Protein AF-A0A090R2R6-F1 (afdb_monomer)

Sequence (74 aa):
MYVQHRLLEHGAEVWQWLQEGAHVYVCGDANRMAKDVHDALLTIAEQQGQQTREQAEQYLNELRKSKRYQKDVY

Radius of gyration: 11.48 Å; Cα contacts (8 Å, |Δi|>4): 79; chains: 1; bounding box: 29×24×26 Å

InterPro domains:
  IPR039261 Ferredoxin-NADP reductase (FNR), nucleotide-binding domain [G3DSA:3.40.50.80] (1-74)
  IPR039261 Ferredoxin-NADP reductase (FNR), nucleotide-binding domain [SSF52343] (1-74)

Solvent-accessible surface area (backbone atoms only — not comparable to full-atom values): 4079 Å² total; per-residue (Å²): 140,55,70,40,57,54,48,55,76,42,22,64,58,56,49,51,41,52,75,74,67,51,71,46,79,47,74,47,49,47,88,52,56,54,48,50,43,50,53,35,53,36,52,31,32,27,71,70,64,70,32,52,72,68,53,18,52,52,50,54,49,51,31,36,76,70,70,29,39,46,75,58,58,96

Foldseek 3Di:
DDPLVVCLVCLQVVVVCVVVQAAAEAEEAPPPNVVSNLVSQLVSCCPNVVDDSVRSVVSVVVCVVVNRYYYHHD

Secondary structure (DSSP, 8-state):
--HHHHHHHTHHHHHHHHHTT--EEEEE-TTTHHHHHHHHHHHHHHHHS---HHHHHHHHHHHHHTTSEEEEE-

Nearest PDB structures (foldseek):
  6efv-assembly1_A  TM=9.992E-01  e=2.098E-08  Escherichia coli
  5gxu-assembly2_B  TM=9.901E-01  e=1.650E-07  Arabidopsis thaliana
  7sv0-assembly1_A  TM=9.885E-01  e=1.450E-07  Sorghum bicolor
  4dql-assembly3_A  TM=9.931E-01  e=2.812E-06  Priestia megaterium
  4dql-assembly3_B-2  TM=9.855E-01  e=4.709E-06  Priestia megaterium

Organism: NCBI:txid754436

Structure (mmCIF, N/CA/C/O backbone):
data_AF-A0A090R2R6-F1
#
_entry.id   AF-A0A090R2R6-F1
#
loop_
_atom_site.group_PDB
_atom_site.id
_atom_site.type_symbol
_atom_site.label_atom_id
_atom_site.label_alt_id
_atom_site.label_comp_id
_atom_site.label_asym_id
_atom_site.label_entity_id
_atom_site.label_seq_id
_atom_site.pdbx_PDB_ins_code
_atom_site.Cartn_x
_atom_site.Cartn_y
_atom_site.Cartn_z
_atom_site.occupancy
_atom_site.B_iso_or_equiv
_atom_site.auth_seq_id
_atom_site.auth_comp_id
_atom_site.auth_asym_id
_atom_site.auth_atom_id
_atom_site.pdbx_PDB_model_num
ATOM 1 N N . MET A 1 1 ? 11.710 7.675 -14.033 1.00 77.19 1 MET A N 1
ATOM 2 C CA . MET A 1 1 ? 10.325 7.501 -13.544 1.00 77.19 1 MET A CA 1
ATOM 3 C C . MET A 1 1 ? 10.219 6.104 -12.948 1.00 77.19 1 MET A C 1
ATOM 5 O O . MET A 1 1 ? 10.625 5.175 -13.631 1.00 77.19 1 MET A O 1
ATOM 9 N N . TYR A 1 2 ? 9.771 5.963 -11.695 1.00 92.25 2 TYR A N 1
ATOM 10 C CA . TYR A 1 2 ? 9.687 4.682 -10.973 1.00 92.25 2 TYR A CA 1
ATOM 11 C C . TYR A 1 2 ? 8.229 4.358 -10.611 1.00 92.25 2 TYR A C 1
ATOM 13 O O . TYR A 1 2 ? 7.361 5.224 -10.739 1.00 92.25 2 TYR A O 1
ATOM 21 N N . VAL A 1 3 ? 7.960 3.130 -10.157 1.00 92.75 3 VAL A N 1
ATOM 22 C CA . VAL A 1 3 ? 6.599 2.645 -9.858 1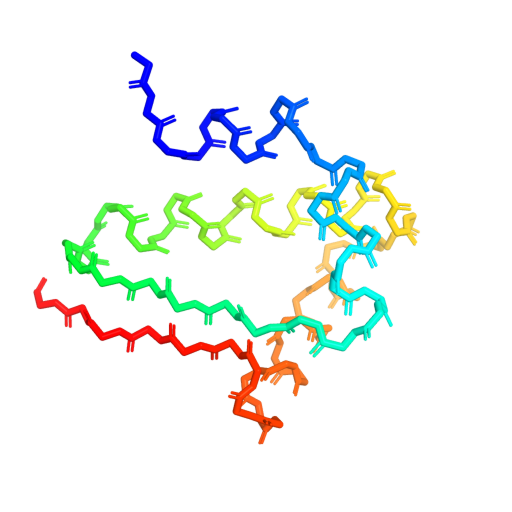.00 92.75 3 VAL A CA 1
ATOM 23 C C . VAL A 1 3 ? 5.896 3.474 -8.780 1.00 92.75 3 VAL A C 1
ATOM 25 O O . VAL A 1 3 ? 4.734 3.822 -8.950 1.00 92.75 3 VAL A O 1
ATOM 28 N N . GLN A 1 4 ? 6.609 3.895 -7.734 1.00 94.81 4 GLN A N 1
ATOM 29 C CA . GLN A 1 4 ? 6.078 4.759 -6.680 1.00 94.81 4 GLN A CA 1
ATOM 30 C C . GLN A 1 4 ? 5.620 6.124 -7.212 1.00 94.81 4 GLN A C 1
ATOM 32 O O . GLN A 1 4 ? 4.607 6.647 -6.764 1.00 94.81 4 GLN A O 1
ATOM 37 N N . HIS A 1 5 ? 6.305 6.678 -8.219 1.00 96.19 5 HIS A N 1
AT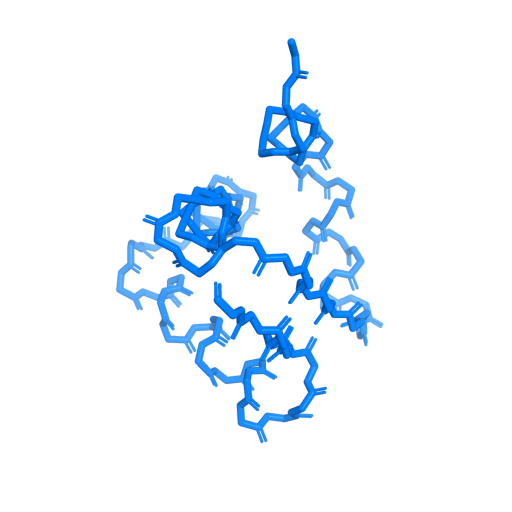OM 38 C CA . HIS A 1 5 ? 5.897 7.946 -8.830 1.00 96.19 5 HIS A CA 1
ATOM 39 C C . HIS A 1 5 ? 4.603 7.778 -9.631 1.00 96.19 5 HIS A C 1
ATOM 41 O O . HIS A 1 5 ? 3.707 8.604 -9.516 1.00 96.19 5 HIS A O 1
ATOM 47 N N . ARG A 1 6 ? 4.471 6.671 -10.376 1.00 96.19 6 ARG A N 1
ATOM 48 C CA . ARG A 1 6 ? 3.230 6.336 -11.093 1.00 96.19 6 ARG A CA 1
ATOM 49 C C . ARG A 1 6 ? 2.061 6.114 -10.135 1.00 96.19 6 ARG A C 1
ATOM 51 O O . ARG A 1 6 ? 0.967 6.588 -10.406 1.00 96.19 6 ARG A O 1
ATOM 58 N N . LEU A 1 7 ? 2.289 5.437 -9.009 1.00 96.88 7 LEU A N 1
ATOM 59 C CA . LEU A 1 7 ? 1.258 5.254 -7.984 1.00 96.88 7 LEU A CA 1
ATOM 60 C C . LEU A 1 7 ? 0.742 6.596 -7.460 1.00 96.88 7 LEU A C 1
ATOM 62 O O . LEU A 1 7 ? -0.466 6.775 -7.364 1.00 96.88 7 LEU A O 1
ATOM 66 N N . LEU A 1 8 ? 1.637 7.543 -7.166 1.00 97.69 8 LEU A N 1
ATOM 67 C CA . LEU A 1 8 ? 1.252 8.876 -6.697 1.00 97.69 8 LEU A CA 1
ATOM 68 C C . LEU A 1 8 ? 0.504 9.681 -7.771 1.00 97.69 8 LEU A C 1
ATOM 70 O O . LEU A 1 8 ? -0.509 10.302 -7.460 1.00 97.69 8 LEU A O 1
ATOM 74 N N . GLU A 1 9 ? 0.951 9.636 -9.031 1.00 97.94 9 GLU A N 1
ATOM 75 C CA . GLU A 1 9 ? 0.262 10.284 -10.163 1.00 97.94 9 GLU A CA 1
ATOM 76 C C . GLU A 1 9 ? -1.177 9.774 -10.338 1.00 97.94 9 GLU A C 1
ATOM 78 O O . GLU A 1 9 ? -2.078 10.554 -10.642 1.00 97.94 9 GLU A O 1
ATOM 83 N N . HIS A 1 10 ? -1.401 8.480 -10.096 1.00 97.56 10 HIS A N 1
ATOM 84 C CA . HIS A 1 10 ? -2.708 7.825 -10.187 1.00 97.56 10 HIS A CA 1
ATOM 85 C C . HIS A 1 10 ? -3.371 7.614 -8.814 1.00 97.56 10 HIS A C 1
ATOM 87 O O . HIS A 1 10 ? -4.253 6.767 -8.669 1.00 97.56 10 HIS A O 1
ATOM 93 N N . GLY A 1 11 ? -2.972 8.382 -7.794 1.00 97.75 11 GLY A N 1
ATOM 94 C CA . GLY A 1 11 ? -3.342 8.119 -6.401 1.00 97.75 11 GLY A CA 1
ATOM 95 C C . GLY A 1 11 ? -4.849 8.042 -6.149 1.00 97.75 11 GLY A C 1
ATOM 96 O O . GLY A 1 11 ? -5.293 7.180 -5.396 1.00 97.75 11 GLY A O 1
ATOM 97 N N . ALA A 1 12 ? -5.646 8.889 -6.806 1.00 98.00 12 ALA A N 1
ATOM 98 C CA . ALA A 1 12 ? -7.105 8.881 -6.669 1.00 98.00 12 ALA A CA 1
ATOM 99 C C . ALA A 1 12 ? -7.743 7.569 -7.166 1.00 98.00 12 ALA A C 1
ATOM 101 O O . ALA A 1 12 ? -8.591 6.996 -6.486 1.00 98.00 12 ALA A O 1
ATOM 102 N N . GLU A 1 13 ? -7.298 7.064 -8.318 1.00 98.25 13 GLU A N 1
ATOM 103 C CA . GLU A 1 13 ? -7.789 5.810 -8.904 1.00 98.25 13 GLU A CA 1
ATOM 104 C C . GLU A 1 13 ? -7.335 4.601 -8.075 1.00 98.25 13 GLU A C 1
ATOM 106 O O . GLU A 1 13 ? -8.140 3.733 -7.736 1.00 98.25 13 GLU A O 1
ATOM 111 N N . VAL A 1 14 ? -6.066 4.591 -7.651 1.00 97.88 14 VAL A N 1
ATOM 112 C CA . VAL A 1 14 ? -5.531 3.561 -6.748 1.00 97.88 14 VAL A CA 1
ATOM 113 C C . VAL A 1 14 ? -6.332 3.520 -5.446 1.00 97.88 14 VAL A C 1
ATOM 115 O O . VAL A 1 14 ? -6.697 2.440 -4.980 1.00 97.88 14 VAL A O 1
ATOM 118 N N . TRP A 1 15 ? -6.632 4.681 -4.860 1.00 98.25 15 TRP A N 1
ATOM 119 C CA . TRP A 1 15 ? -7.446 4.761 -3.652 1.00 98.25 15 TRP A CA 1
ATOM 120 C C . TRP A 1 15 ? -8.858 4.222 -3.875 1.00 98.25 15 TRP A C 1
ATOM 122 O O . TRP A 1 15 ? -9.326 3.417 -3.070 1.00 98.25 15 TRP A O 1
ATOM 132 N N . GLN A 1 16 ? -9.511 4.600 -4.977 1.00 98.38 16 GLN A N 1
ATOM 133 C CA . GLN A 1 16 ? -10.836 4.096 -5.331 1.00 98.38 16 GLN A CA 1
ATOM 134 C C . GLN A 1 16 ? -10.844 2.563 -5.431 1.00 98.38 16 GLN A C 1
ATOM 136 O O . GLN A 1 16 ? -11.653 1.914 -4.770 1.00 98.38 16 GLN A O 1
ATOM 141 N N . TRP A 1 17 ? -9.899 1.963 -6.160 1.00 98.25 17 TRP A N 1
ATOM 142 C CA . TRP A 1 17 ? -9.788 0.503 -6.2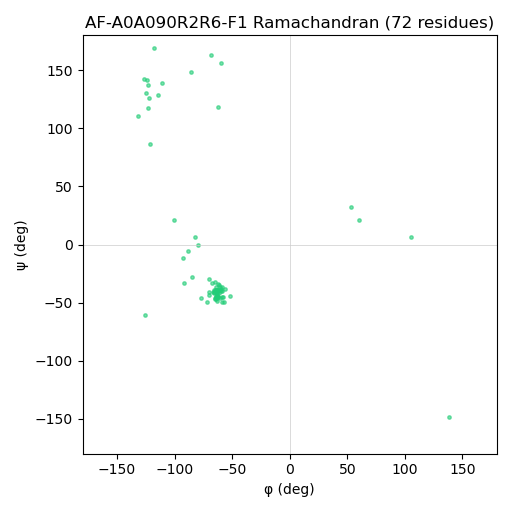59 1.00 98.25 17 TRP A CA 1
ATOM 143 C C . TRP A 1 17 ? -9.584 -0.164 -4.898 1.00 98.25 17 TRP A C 1
ATOM 145 O O . TRP A 1 17 ? -10.163 -1.215 -4.613 1.00 98.25 17 TRP A O 1
ATOM 155 N N . LEU A 1 18 ? -8.777 0.443 -4.025 1.00 97.56 18 LEU A N 1
ATOM 156 C CA . LEU A 1 18 ? -8.577 -0.053 -2.668 1.00 97.56 18 LEU A CA 1
ATOM 157 C C . LEU A 1 18 ? -9.882 -0.031 -1.852 1.00 97.56 18 LEU A C 1
ATOM 159 O O . LEU A 1 18 ? -10.149 -1.002 -1.137 1.00 97.56 18 LEU A O 1
ATOM 163 N N . GLN A 1 19 ? -10.716 1.001 -1.998 1.00 97.50 19 GLN A N 1
ATOM 164 C CA . GLN A 1 19 ? -12.043 1.040 -1.369 1.00 97.50 19 GLN A CA 1
ATOM 165 C C . GLN A 1 19 ? -13.000 -0.007 -1.960 1.00 97.50 19 GLN A C 1
ATOM 167 O O . GLN A 1 19 ? -13.793 -0.599 -1.232 1.00 97.50 19 GLN A O 1
ATOM 172 N N . GLU A 1 20 ? -12.880 -0.304 -3.253 1.00 98.00 20 GLU A N 1
ATOM 173 C CA . GLU A 1 20 ? -13.726 -1.268 -3.973 1.00 98.00 20 GLU A CA 1
ATOM 174 C C . GLU A 1 20 ? -13.343 -2.742 -3.761 1.00 98.00 20 GLU A C 1
ATOM 176 O O . GLU A 1 20 ? -14.000 -3.638 -4.287 1.00 98.00 20 GLU A O 1
ATOM 181 N N . GLY A 1 21 ? -12.304 -3.031 -2.975 1.00 96.88 21 GLY A N 1
ATOM 182 C CA . GLY A 1 21 ? -11.928 -4.414 -2.673 1.00 96.88 21 GLY A CA 1
ATOM 183 C C . GLY A 1 21 ? -10.676 -4.920 -3.392 1.00 96.88 21 GLY A C 1
ATOM 184 O O . GLY A 1 21 ? -10.337 -6.091 -3.233 1.00 96.88 21 GLY A O 1
ATOM 185 N N . ALA A 1 22 ? -9.941 -4.074 -4.123 1.00 97.56 22 ALA A N 1
ATOM 186 C CA . ALA A 1 22 ? -8.747 -4.496 -4.855 1.00 97.56 22 ALA A CA 1
ATOM 187 C C . ALA A 1 22 ? -7.652 -5.098 -3.958 1.00 97.56 22 ALA A C 1
ATOM 189 O O . ALA A 1 22 ? -7.561 -4.820 -2.755 1.00 97.56 22 ALA A O 1
ATOM 190 N N . HIS A 1 23 ? -6.806 -5.921 -4.578 1.00 97.75 23 HIS A N 1
ATOM 191 C CA . HIS A 1 23 ? -5.648 -6.552 -3.958 1.00 97.75 23 HIS A CA 1
ATOM 192 C C . HIS A 1 23 ? -4.356 -5.962 -4.534 1.00 97.75 23 HIS A C 1
ATOM 194 O O . HIS A 1 23 ? -4.243 -5.756 -5.741 1.00 97.75 23 HIS A O 1
ATOM 200 N N . VAL A 1 24 ? -3.370 -5.729 -3.671 1.00 96.25 24 VAL A N 1
ATOM 201 C CA . VAL A 1 24 ? -2.054 -5.187 -4.008 1.00 96.25 24 VAL A CA 1
ATOM 202 C C . VAL A 1 24 ? -0.985 -6.236 -3.732 1.00 96.25 24 VAL A C 1
ATOM 204 O O . VAL A 1 24 ? -0.888 -6.771 -2.625 1.00 96.25 24 VAL A O 1
ATOM 207 N N . TYR A 1 25 ? -0.143 -6.482 -4.730 1.00 95.38 25 TYR A N 1
ATOM 208 C CA . TYR A 1 25 ? 1.004 -7.378 -4.644 1.00 95.38 25 TYR A CA 1
ATOM 209 C C . TYR A 1 25 ? 2.261 -6.612 -5.045 1.00 95.38 25 TYR A C 1
ATOM 211 O O . TYR A 1 25 ? 2.279 -5.948 -6.079 1.00 95.38 25 TYR A O 1
ATOM 219 N N . VAL A 1 26 ? 3.305 -6.693 -4.224 1.00 94.00 26 VAL A N 1
ATOM 220 C CA . VAL A 1 26 ? 4.593 -6.035 -4.481 1.00 94.00 26 VAL A CA 1
ATOM 221 C C . VAL A 1 26 ? 5.687 -7.091 -4.473 1.00 94.00 26 VAL A C 1
ATOM 223 O O . VAL A 1 26 ? 5.922 -7.706 -3.435 1.00 94.00 26 VAL A O 1
ATOM 226 N N . CYS A 1 27 ? 6.362 -7.279 -5.609 1.00 92.19 27 CYS A N 1
ATOM 227 C CA . CYS A 1 27 ? 7.463 -8.233 -5.744 1.00 92.19 27 CYS A CA 1
ATOM 228 C C . CYS A 1 27 ? 8.742 -7.545 -6.232 1.00 92.19 27 CYS A C 1
ATOM 230 O O . CYS A 1 27 ? 8.675 -6.723 -7.146 1.00 92.19 27 CYS A O 1
ATOM 232 N N . GLY A 1 28 ? 9.898 -7.876 -5.649 1.00 86.94 28 GLY A N 1
ATOM 233 C CA . GLY A 1 28 ? 11.204 -7.335 -6.056 1.00 86.94 28 GLY A CA 1
ATOM 234 C C . GLY A 1 28 ? 12.114 -6.974 -4.880 1.00 86.94 28 GLY A C 1
ATOM 235 O O . GLY A 1 28 ? 12.054 -7.610 -3.836 1.00 86.94 28 GLY A O 1
ATOM 236 N N . ASP A 1 29 ? 12.951 -5.947 -5.053 1.00 89.06 29 ASP A N 1
ATOM 237 C CA . ASP A 1 29 ? 13.961 -5.537 -4.064 1.00 89.06 29 ASP A CA 1
ATOM 238 C C . ASP A 1 29 ? 13.328 -5.089 -2.732 1.00 89.06 29 ASP A C 1
ATOM 240 O O . ASP A 1 29 ? 12.577 -4.101 -2.677 1.00 89.06 29 ASP A O 1
ATOM 244 N N . ALA A 1 30 ? 13.656 -5.809 -1.653 1.00 80.00 30 ALA A N 1
ATOM 245 C CA . ALA A 1 30 ? 13.127 -5.558 -0.313 1.00 80.00 30 ALA A CA 1
ATOM 246 C C . ALA A 1 30 ? 13.649 -4.265 0.329 1.00 80.00 30 ALA A C 1
ATOM 248 O O . ALA A 1 30 ? 12.954 -3.650 1.143 1.00 80.00 30 ALA A O 1
ATOM 249 N N . ASN A 1 31 ? 14.867 -3.854 -0.019 1.00 78.31 31 ASN A N 1
ATOM 250 C CA . ASN A 1 31 ? 15.605 -2.802 0.674 1.00 78.31 31 ASN A CA 1
ATOM 251 C C . ASN A 1 31 ? 15.241 -1.398 0.188 1.00 78.31 31 ASN A C 1
ATOM 253 O O . ASN A 1 31 ? 15.368 -0.437 0.950 1.00 78.31 31 ASN A O 1
ATOM 257 N N . ARG A 1 32 ? 14.808 -1.257 -1.068 1.00 82.88 32 ARG A N 1
ATOM 258 C CA . ARG A 1 32 ? 14.462 0.045 -1.658 1.00 82.88 32 ARG A CA 1
ATOM 259 C C . ARG A 1 32 ? 13.062 0.065 -2.245 1.00 82.88 32 ARG A C 1
ATOM 261 O O . ARG A 1 32 ? 12.217 0.819 -1.773 1.00 82.88 32 ARG A O 1
ATOM 268 N N . MET A 1 33 ? 12.786 -0.791 -3.226 1.00 89.81 33 MET A N 1
ATOM 269 C CA . MET A 1 33 ? 11.539 -0.712 -3.994 1.00 89.81 33 MET A CA 1
ATOM 270 C C . MET A 1 33 ? 10.313 -0.987 -3.116 1.00 89.81 33 MET A C 1
ATOM 272 O O . MET A 1 33 ? 9.356 -0.213 -3.123 1.00 89.81 33 MET A O 1
ATOM 276 N N . ALA A 1 34 ? 10.365 -2.037 -2.296 1.00 91.56 34 ALA A N 1
ATOM 277 C CA . ALA A 1 34 ? 9.255 -2.405 -1.423 1.00 91.56 34 ALA A CA 1
ATOM 278 C C . ALA A 1 34 ? 8.914 -1.327 -0.382 1.00 91.56 34 ALA A C 1
ATOM 280 O O . ALA A 1 34 ? 7.748 -1.167 -0.011 1.00 91.56 34 ALA A O 1
ATOM 281 N N . LYS A 1 35 ? 9.932 -0.605 0.101 1.00 92.94 35 LYS A N 1
ATOM 282 C CA . LYS A 1 35 ? 9.761 0.500 1.043 1.00 92.94 35 LYS A CA 1
ATOM 283 C C . LYS A 1 35 ? 9.137 1.708 0.346 1.00 92.94 35 LYS A C 1
ATOM 285 O O . LYS A 1 35 ? 8.120 2.200 0.819 1.00 92.94 35 LYS A O 1
ATOM 290 N N . ASP A 1 36 ? 9.675 2.107 -0.803 1.00 95.19 36 ASP A N 1
ATOM 291 C CA . ASP A 1 36 ? 9.186 3.268 -1.554 1.00 95.19 36 ASP A CA 1
ATOM 292 C C . ASP A 1 36 ? 7.731 3.088 -2.014 1.00 95.19 36 ASP A C 1
ATOM 294 O O . ASP A 1 36 ? 6.931 4.020 -1.948 1.00 95.19 36 ASP A O 1
ATOM 298 N N . VAL A 1 37 ? 7.355 1.878 -2.444 1.00 96.00 37 VAL A N 1
ATOM 299 C CA . VAL A 1 37 ? 5.962 1.556 -2.791 1.00 96.00 37 VAL A CA 1
ATOM 300 C C . VAL A 1 37 ? 5.060 1.609 -1.559 1.00 96.00 37 VAL A C 1
ATOM 302 O O . VAL A 1 37 ? 3.944 2.119 -1.637 1.00 96.00 37 VAL A O 1
ATOM 305 N N . HIS A 1 38 ? 5.528 1.109 -0.414 1.00 96.31 38 HIS A N 1
ATOM 306 C CA . HIS A 1 38 ? 4.757 1.175 0.822 1.00 96.31 38 HIS A CA 1
ATOM 307 C C . HIS A 1 38 ? 4.524 2.620 1.275 1.00 96.31 38 HIS A C 1
ATOM 309 O O . HIS A 1 38 ? 3.391 2.969 1.598 1.00 96.31 38 HIS A O 1
ATOM 315 N N . ASP A 1 39 ? 5.564 3.454 1.245 1.00 97.44 39 ASP A N 1
ATOM 316 C CA . ASP A 1 39 ? 5.465 4.870 1.592 1.00 97.44 39 ASP A CA 1
ATOM 317 C C . ASP A 1 39 ? 4.535 5.621 0.628 1.00 97.44 39 ASP A C 1
ATOM 319 O O . ASP A 1 39 ? 3.706 6.409 1.080 1.00 97.44 39 ASP A O 1
ATOM 323 N N . ALA A 1 40 ? 4.575 5.312 -0.673 1.00 97.88 40 ALA A N 1
ATOM 324 C CA . ALA A 1 40 ? 3.641 5.881 -1.643 1.00 97.88 40 ALA A CA 1
ATOM 325 C C . ALA A 1 40 ? 2.178 5.511 -1.348 1.00 97.88 40 ALA A C 1
ATOM 327 O O . ALA A 1 40 ? 1.304 6.371 -1.421 1.00 97.88 40 ALA A O 1
ATOM 328 N N . LEU A 1 41 ? 1.899 4.257 -0.974 1.00 97.94 41 LEU A N 1
ATOM 329 C CA . LEU A 1 41 ? 0.547 3.833 -0.588 1.00 97.94 41 LEU A CA 1
ATOM 330 C C . LEU A 1 41 ? 0.055 4.541 0.681 1.00 97.94 41 LEU A C 1
ATOM 332 O O . LEU A 1 41 ? -1.127 4.873 0.764 1.00 97.94 41 LEU A O 1
ATOM 336 N N . LEU A 1 42 ? 0.943 4.799 1.646 1.00 98.38 42 LEU A N 1
ATOM 337 C CA . LEU A 1 42 ? 0.606 5.587 2.834 1.00 98.38 42 LEU A CA 1
ATOM 338 C C . LEU A 1 42 ? 0.248 7.022 2.446 1.00 98.38 42 LEU A C 1
ATOM 340 O O . LEU A 1 42 ? -0.808 7.506 2.836 1.00 98.38 42 LEU A O 1
ATOM 344 N N . THR A 1 43 ? 1.055 7.658 1.595 1.00 98.44 43 THR A N 1
ATOM 345 C CA . THR A 1 43 ? 0.767 9.008 1.092 1.00 98.44 43 THR A CA 1
ATOM 346 C C . THR A 1 43 ? -0.558 9.079 0.332 1.00 98.44 43 THR A C 1
ATOM 348 O O . THR A 1 43 ? -1.301 10.045 0.490 1.00 98.44 43 THR A O 1
ATOM 351 N N . ILE A 1 44 ? -0.898 8.058 -0.460 1.00 98.44 44 ILE A N 1
ATOM 352 C CA . ILE A 1 44 ? -2.199 7.982 -1.143 1.00 98.44 44 ILE A CA 1
ATOM 353 C C . ILE A 1 44 ? -3.343 7.922 -0.127 1.00 98.44 44 ILE A C 1
ATOM 355 O O . ILE A 1 44 ? -4.323 8.649 -0.277 1.00 98.44 44 ILE A O 1
ATOM 359 N N . ALA A 1 45 ? -3.220 7.100 0.917 1.00 98.12 45 ALA A N 1
ATOM 360 C CA . ALA A 1 45 ? -4.228 7.001 1.969 1.00 98.12 45 ALA A CA 1
ATOM 361 C C . ALA A 1 45 ? -4.380 8.318 2.758 1.00 98.12 45 ALA A C 1
ATOM 363 O O . ALA A 1 45 ? -5.502 8.737 3.044 1.00 98.12 45 ALA A O 1
ATOM 364 N N . GLU A 1 46 ? -3.276 9.017 3.032 1.00 98.44 46 GLU A N 1
ATOM 365 C CA . GLU A 1 46 ? -3.290 10.335 3.678 1.00 98.44 46 GLU A CA 1
ATOM 366 C C . GLU A 1 46 ? -4.001 11.387 2.807 1.00 98.44 46 GLU A C 1
ATOM 368 O O . GLU A 1 46 ? -4.888 12.098 3.275 1.00 98.44 46 GLU A O 1
ATOM 373 N N . GLN A 1 47 ? -3.654 11.465 1.519 1.00 98.00 47 GLN A N 1
ATOM 374 C CA . GLN A 1 47 ? -4.162 12.501 0.613 1.00 98.00 47 GLN A CA 1
ATOM 375 C C . GLN A 1 47 ? -5.595 12.247 0.135 1.00 98.00 47 GLN A C 1
ATOM 377 O O . GLN A 1 47 ? -6.412 13.164 0.127 1.00 98.00 47 GLN A O 1
ATOM 382 N N . GLN A 1 48 ? -5.897 11.019 -0.288 1.00 97.81 48 GLN A N 1
ATOM 383 C CA . GLN A 1 48 ? -7.180 10.666 -0.909 1.00 97.81 48 GLN A CA 1
ATOM 384 C C . 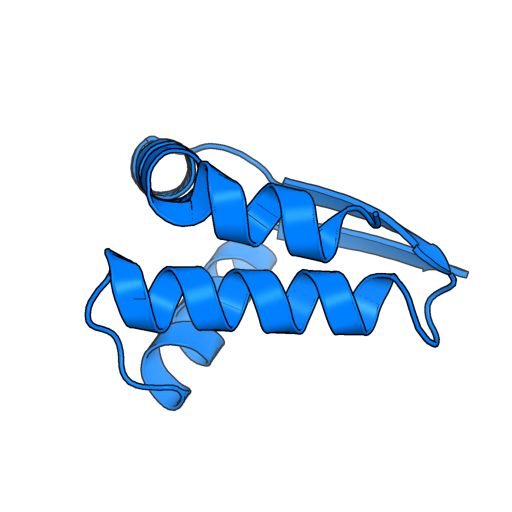GLN A 1 48 ? -8.196 10.168 0.122 1.00 97.81 48 GLN A C 1
ATOM 386 O O . GLN A 1 48 ? -9.393 10.411 -0.015 1.00 97.81 48 GLN A O 1
ATOM 391 N N . GLY A 1 49 ? -7.721 9.493 1.171 1.00 95.06 49 GLY A N 1
ATOM 392 C CA . GLY A 1 49 ? -8.542 9.022 2.284 1.00 95.06 49 GLY A CA 1
ATOM 393 C C . GLY A 1 49 ? -8.713 10.033 3.413 1.00 95.06 49 GLY A C 1
ATOM 394 O O . GLY A 1 49 ? -9.462 9.749 4.344 1.00 95.06 49 GLY A O 1
ATOM 395 N N . GLN A 1 50 ? -8.021 11.181 3.351 1.00 96.75 50 GLN A N 1
ATOM 396 C CA . GLN A 1 50 ? -7.967 12.190 4.421 1.00 96.75 50 GLN A CA 1
ATOM 397 C C . GLN A 1 50 ? -7.554 11.593 5.776 1.00 96.75 50 GLN A C 1
ATOM 399 O O . GLN A 1 50 ? -8.006 12.028 6.835 1.00 96.75 50 GLN A O 1
ATOM 404 N N . GLN A 1 51 ? -6.709 10.563 5.731 1.00 96.19 51 GLN A N 1
ATOM 405 C CA . GLN A 1 51 ? -6.229 9.861 6.911 1.00 96.19 51 GLN A CA 1
ATOM 406 C C . GLN A 1 51 ? -5.006 10.566 7.499 1.00 96.19 51 GLN A C 1
ATOM 408 O O . GLN A 1 51 ? -4.186 11.137 6.782 1.00 96.19 51 GLN A O 1
ATOM 413 N N . THR A 1 52 ? -4.843 10.494 8.817 1.00 98.25 52 THR A N 1
ATOM 414 C CA . THR A 1 52 ? -3.539 10.7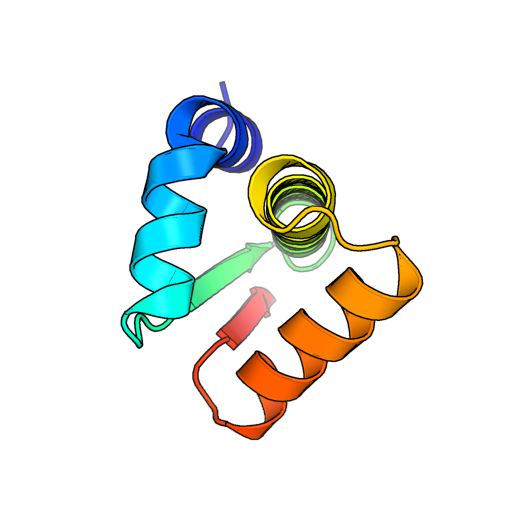67 9.435 1.00 98.25 52 THR A CA 1
ATOM 415 C C . THR A 1 52 ? -2.543 9.664 9.073 1.00 98.25 52 THR A C 1
ATOM 417 O O . THR A 1 52 ? -2.939 8.559 8.692 1.00 98.25 52 THR A O 1
ATOM 420 N N . ARG A 1 53 ? -1.240 9.916 9.256 1.00 97.06 53 ARG A N 1
ATOM 42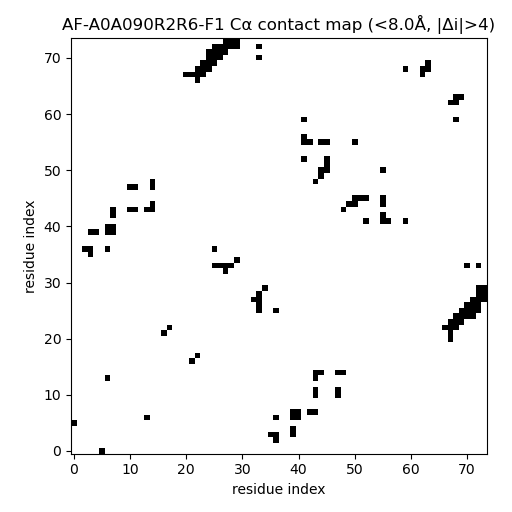1 C CA . ARG A 1 53 ? -0.199 8.898 9.039 1.00 97.06 53 ARG A CA 1
ATOM 422 C C . ARG 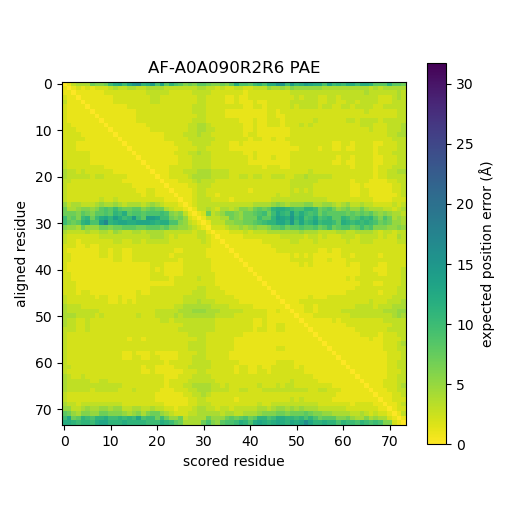A 1 53 ? -0.482 7.599 9.796 1.00 97.06 53 ARG A C 1
ATOM 424 O O . ARG A 1 53 ? -0.382 6.514 9.235 1.00 97.06 53 ARG A O 1
ATOM 431 N N . GLU A 1 54 ? -0.887 7.722 11.056 1.00 98.00 54 GLU A N 1
ATOM 432 C CA . GLU A 1 54 ? -1.215 6.594 11.935 1.00 98.00 54 GLU A CA 1
ATOM 433 C C . GLU A 1 54 ? -2.417 5.797 11.407 1.00 98.00 54 GLU A C 1
ATOM 435 O O . GLU A 1 54 ? -2.395 4.566 11.384 1.00 98.00 54 GLU A O 1
ATOM 440 N N . GLN A 1 55 ? -3.451 6.494 10.925 1.00 98.12 55 GLN A N 1
ATOM 441 C CA . GLN A 1 55 ? -4.629 5.873 10.318 1.00 98.12 55 GLN A CA 1
ATOM 442 C C . GLN A 1 55 ? -4.285 5.170 8.999 1.00 98.12 55 GLN A C 1
ATOM 444 O O . GLN A 1 55 ? -4.750 4.054 8.772 1.00 98.12 55 GLN A O 1
ATOM 449 N N . ALA A 1 56 ? -3.433 5.771 8.167 1.00 98.25 56 ALA A N 1
ATOM 450 C CA . ALA A 1 56 ? -2.946 5.165 6.929 1.00 98.25 56 ALA A CA 1
ATOM 451 C C . ALA A 1 56 ? -2.132 3.888 7.198 1.00 98.25 56 ALA A C 1
ATOM 453 O O . ALA A 1 56 ? -2.311 2.867 6.527 1.00 98.25 56 ALA A O 1
ATOM 454 N N . GLU A 1 57 ? -1.267 3.907 8.214 1.00 98.19 57 GLU A N 1
ATOM 455 C CA . GLU A 1 57 ? -0.498 2.735 8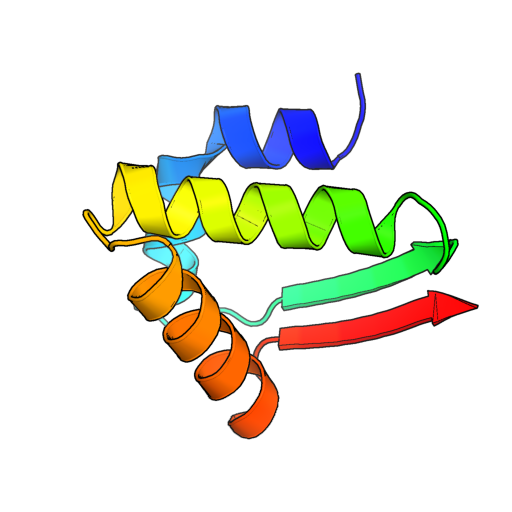.640 1.00 98.19 57 GLU A CA 1
ATOM 456 C C . GLU A 1 57 ? -1.405 1.619 9.157 1.00 98.19 57 GLU A C 1
ATOM 458 O O . GLU A 1 57 ? -1.241 0.453 8.774 1.00 98.19 57 GLU A O 1
ATOM 463 N N . GLN A 1 58 ? -2.400 1.969 9.974 1.00 98.31 58 GLN A N 1
ATOM 464 C CA . GLN A 1 58 ? -3.405 1.020 10.431 1.00 98.31 58 GLN A CA 1
ATOM 465 C C . GLN A 1 58 ? -4.187 0.424 9.253 1.00 98.31 58 GLN A C 1
ATOM 467 O O . GLN A 1 58 ? -4.325 -0.798 9.176 1.00 98.31 58 GLN A O 1
ATOM 472 N N . TYR A 1 59 ? -4.625 1.252 8.305 1.00 98.06 59 TYR A N 1
ATOM 473 C CA . TYR A 1 59 ? -5.362 0.818 7.122 1.00 98.06 59 TYR A CA 1
ATOM 474 C C . TYR A 1 59 ? -4.561 -0.182 6.275 1.00 98.06 59 TYR A C 1
ATOM 476 O O . TYR A 1 59 ? -5.037 -1.279 5.971 1.00 98.06 59 TYR A O 1
ATOM 484 N N . LEU A 1 60 ? -3.301 0.127 5.948 1.00 97.38 60 LEU A N 1
ATOM 485 C CA . LEU A 1 60 ? -2.459 -0.812 5.201 1.00 97.38 60 LEU A CA 1
ATOM 486 C C . LEU A 1 60 ? -2.173 -2.092 5.998 1.00 97.38 60 LEU A C 1
ATOM 488 O O . LEU A 1 60 ? -2.055 -3.169 5.408 1.00 97.38 60 LEU A O 1
ATOM 492 N N . ASN A 1 61 ? -2.079 -2.017 7.327 1.00 97.69 61 ASN A N 1
ATOM 493 C CA . ASN A 1 61 ? -1.950 -3.202 8.172 1.00 97.69 61 ASN A CA 1
ATOM 494 C C . ASN A 1 61 ? -3.213 -4.081 8.130 1.00 97.69 61 ASN A C 1
ATOM 496 O O . ASN A 1 61 ? -3.111 -5.306 8.078 1.00 97.69 61 ASN A O 1
ATOM 500 N N . GLU A 1 62 ? -4.403 -3.486 8.101 1.00 97.88 62 GLU A N 1
ATOM 501 C CA . GLU A 1 62 ? -5.670 -4.205 7.926 1.00 97.88 62 GLU A CA 1
ATOM 502 C C . GLU A 1 62 ? -5.765 -4.866 6.543 1.00 97.88 62 GLU A C 1
ATOM 504 O O . GLU A 1 62 ? -6.160 -6.034 6.440 1.00 97.88 62 GLU A O 1
ATOM 509 N N . LEU A 1 63 ? -5.297 -4.197 5.484 1.00 97.81 63 LEU A N 1
ATOM 510 C CA . LEU A 1 63 ? -5.166 -4.808 4.156 1.00 97.81 63 LEU A CA 1
ATOM 511 C C . LEU A 1 63 ? -4.208 -6.007 4.165 1.00 97.81 63 LEU A C 1
ATOM 513 O O . LEU A 1 63 ? -4.495 -7.034 3.551 1.00 97.81 63 LEU A O 1
ATOM 517 N N . ARG A 1 64 ? -3.094 -5.934 4.903 1.00 96.12 64 ARG A N 1
ATOM 518 C CA . ARG A 1 64 ? -2.178 -7.079 5.068 1.00 96.12 64 ARG A CA 1
ATOM 519 C C . ARG A 1 64 ? -2.846 -8.232 5.810 1.00 96.12 64 ARG A C 1
ATOM 521 O O . ARG A 1 64 ? -2.785 -9.371 5.357 1.00 96.12 64 ARG A O 1
ATOM 528 N N . LYS A 1 65 ? -3.525 -7.952 6.928 1.00 97.25 65 LYS A N 1
ATOM 529 C CA . LYS A 1 65 ? -4.244 -8.970 7.718 1.00 97.25 65 LYS A CA 1
ATOM 530 C C . LYS A 1 65 ? -5.346 -9.658 6.908 1.00 97.25 65 LYS A C 1
ATOM 532 O O . LYS A 1 65 ? -5.536 -10.863 7.043 1.00 97.25 65 LYS A O 1
ATOM 537 N N . SER A 1 66 ? -6.023 -8.914 6.035 1.00 97.00 66 SER A N 1
ATOM 538 C CA . SER A 1 66 ? -7.045 -9.436 5.118 1.00 97.00 66 SER A CA 1
ATOM 539 C C . SER A 1 66 ? -6.477 -10.064 3.836 1.00 97.00 66 SER A C 1
ATOM 541 O O . SER A 1 66 ? -7.248 -10.463 2.967 1.00 97.00 66 SER A O 1
ATOM 543 N N . LYS A 1 67 ? -5.145 -10.201 3.711 1.00 96.50 67 LYS A N 1
ATOM 544 C CA . LYS A 1 67 ? -4.441 -10.739 2.527 1.00 96.50 67 LYS A CA 1
ATOM 545 C C . LYS A 1 67 ? -4.688 -9.947 1.233 1.00 96.50 67 LYS A C 1
ATOM 547 O O . LYS A 1 67 ? -4.484 -10.463 0.133 1.00 96.50 67 LYS A O 1
ATOM 552 N N . ARG A 1 68 ? -5.102 -8.688 1.367 1.00 97.75 68 ARG A N 1
ATOM 553 C CA . ARG A 1 68 ? -5.314 -7.735 0.274 1.00 97.75 68 ARG A CA 1
ATOM 554 C C . ARG A 1 68 ? -4.088 -6.879 -0.018 1.00 97.75 68 ARG A C 1
ATOM 556 O O . ARG A 1 68 ? -4.055 -6.230 -1.051 1.00 97.75 68 ARG A O 1
ATOM 563 N N . TYR A 1 69 ? -3.074 -6.885 0.844 1.00 97.44 69 TYR A N 1
ATOM 564 C CA . TYR A 1 69 ? -1.773 -6.282 0.560 1.00 97.44 69 TYR A CA 1
ATOM 565 C C . TYR A 1 69 ? -0.648 -7.253 0.922 1.00 97.44 69 TYR A C 1
ATOM 567 O O . TYR A 1 69 ? -0.416 -7.529 2.097 1.00 97.44 69 TYR A O 1
ATOM 575 N N . GLN A 1 70 ? 0.051 -7.771 -0.087 1.00 95.25 70 GLN A N 1
ATOM 576 C CA . GLN A 1 70 ? 1.097 -8.781 0.065 1.00 95.25 70 GLN A CA 1
ATOM 577 C C . GLN A 1 70 ? 2.414 -8.294 -0.547 1.00 95.25 70 GLN A C 1
ATOM 579 O O . GLN A 1 70 ? 2.430 -7.658 -1.600 1.00 95.25 70 GLN A O 1
ATOM 584 N N . LYS A 1 71 ? 3.528 -8.617 0.114 1.00 92.25 71 LYS A N 1
ATOM 585 C CA . LYS A 1 71 ? 4.881 -8.332 -0.371 1.00 92.25 71 LYS A CA 1
ATOM 586 C C . LYS A 1 71 ? 5.65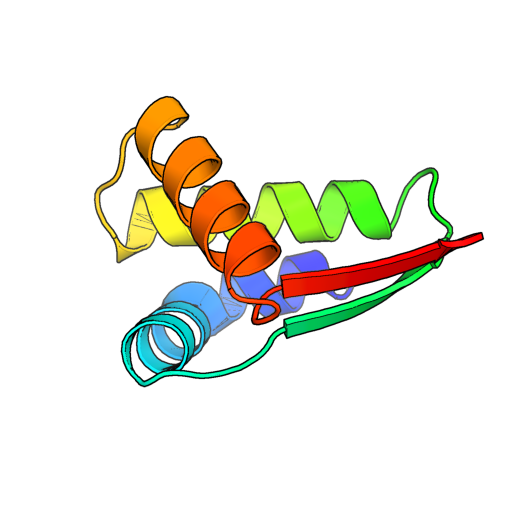8 -9.636 -0.477 1.00 92.25 71 LYS A C 1
ATOM 588 O O . LYS A 1 71 ? 5.733 -10.351 0.519 1.00 92.25 71 LYS A O 1
ATOM 593 N N . ASP A 1 72 ? 6.227 -9.905 -1.642 1.00 90.12 72 ASP A N 1
ATOM 594 C CA . ASP A 1 72 ? 7.126 -11.032 -1.892 1.00 90.12 72 ASP A CA 1
ATOM 595 C C . ASP A 1 72 ? 8.471 -10.488 -2.384 1.00 90.12 72 ASP A C 1
ATOM 597 O O . ASP A 1 72 ? 8.678 -10.225 -3.569 1.00 90.12 72 ASP A O 1
ATOM 601 N N . VAL A 1 73 ? 9.338 -10.160 -1.431 1.00 84.75 73 VAL A N 1
ATOM 602 C CA . VAL A 1 73 ? 10.529 -9.339 -1.665 1.00 84.75 73 VAL A CA 1
ATOM 603 C C . VAL A 1 73 ? 11.773 -10.057 -1.162 1.00 84.75 73 VAL A C 1
ATOM 605 O O . VAL A 1 73 ? 11.715 -10.730 -0.130 1.00 84.75 73 VAL A O 1
ATOM 608 N N . TYR A 1 74 ? 12.874 -9.911 -1.898 1.00 74.06 74 TYR A N 1
ATOM 609 C CA . TYR A 1 74 ? 14.156 -10.579 -1.655 1.00 74.06 74 TYR A CA 1
ATOM 610 C C . TYR A 1 74 ? 15.310 -9.583 -1.507 1.00 74.06 74 TYR A C 1
ATOM 612 O O . TYR A 1 74 ? 15.157 -8.405 -1.920 1.00 74.06 74 TYR A O 1
#

Mean predicted aligned error: 2.62 Å

pLDDT: mean 95.01, std 5.3, range [74.06, 98.44]